Protein AF-A0A820LEU4-F1 (afdb_monomer_lite)

Foldseek 3Di:
DPADPVHNRDDDPVDDDDPQVDPVCVVVVVVVVVVVVVVVVVPDVDDDDPPVCVQQKDWDDDPDPPPDDTDIGGGD

pLDDT: mean 88.62, std 10.65, range [53.66, 98.25]

Sequence (76 aa):
FPPDDCSAEGQNWNIPIYDWNNESKKPQVFNWWIKRLKKALHILDIVRIDHFRGLESYWSIPVDENFLPMKLIDGE

Structure (mmCIF, N/CA/C/O backbone):
data_AF-A0A820LEU4-F1
#
_entry.id   AF-A0A820LEU4-F1
#
loop_
_atom_site.group_PDB
_atom_site.id
_atom_site.type_symbol
_atom_site.label_atom_id
_atom_site.label_alt_id
_atom_site.label_comp_id
_atom_site.label_asym_id
_atom_site.label_entity_id
_atom_site.label_seq_id
_atom_site.pdbx_PDB_ins_code
_atom_site.Cartn_x
_atom_site.Cartn_y
_atom_site.Cartn_z
_atom_site.occupancy
_atom_site.B_iso_or_equiv
_atom_site.auth_seq_id
_atom_site.auth_comp_id
_atom_site.auth_asym_id
_atom_site.auth_atom_id
_atom_site.pdbx_PDB_model_num
ATOM 1 N N . PHE A 1 1 ? 1.257 -1.598 -13.084 1.00 81.88 1 PHE A N 1
ATOM 2 C CA . PHE A 1 1 ? 1.912 -2.921 -13.034 1.00 81.88 1 PHE A CA 1
ATOM 3 C C . PHE A 1 1 ? 2.980 -3.007 -14.110 1.00 81.88 1 PHE A C 1
ATOM 5 O O . PHE A 1 1 ? 2.850 -2.276 -15.093 1.00 81.88 1 PHE A O 1
ATOM 12 N N . PRO A 1 2 ? 4.023 -3.833 -13.923 1.00 90.25 2 PRO A N 1
ATOM 13 C CA . PRO A 1 2 ? 5.047 -4.047 -14.943 1.00 90.25 2 PRO A CA 1
ATOM 14 C C . PRO A 1 2 ? 4.451 -4.642 -16.229 1.00 90.25 2 PRO A C 1
ATOM 16 O O . PRO A 1 2 ? 3.326 -5.146 -16.190 1.00 90.25 2 PRO A O 1
ATOM 19 N N . PRO A 1 3 ? 5.193 -4.596 -17.347 1.00 90.62 3 PRO A N 1
ATOM 20 C CA . PRO A 1 3 ? 4.895 -5.396 -18.527 1.00 90.62 3 PRO A CA 1
ATOM 21 C C . PRO A 1 3 ? 4.704 -6.877 -18.199 1.00 90.62 3 PRO A C 1
ATOM 23 O O . PRO A 1 3 ? 5.454 -7.440 -17.398 1.00 90.62 3 PRO A O 1
ATOM 26 N N . ASP A 1 4 ? 3.717 -7.494 -18.835 1.00 90.69 4 ASP A N 1
ATOM 27 C CA . ASP A 1 4 ? 3.424 -8.922 -18.741 1.00 90.69 4 ASP A CA 1
ATOM 28 C C . ASP A 1 4 ? 2.841 -9.450 -20.065 1.00 90.69 4 ASP A C 1
ATOM 30 O O . ASP A 1 4 ? 2.687 -8.707 -21.038 1.00 90.69 4 ASP A O 1
ATOM 34 N N . ASP A 1 5 ? 2.514 -10.743 -20.111 1.00 92.88 5 ASP A N 1
ATOM 35 C CA . ASP A 1 5 ? 1.956 -11.394 -21.306 1.00 92.88 5 ASP A CA 1
ATOM 36 C C . ASP A 1 5 ? 0.596 -10.805 -21.735 1.00 92.88 5 ASP A C 1
ATOM 38 O O . ASP A 1 5 ? 0.184 -10.954 -22.887 1.00 92.88 5 ASP A O 1
ATOM 42 N N . CYS A 1 6 ? -0.108 -10.132 -20.820 1.00 92.38 6 CYS A N 1
ATOM 43 C CA . CYS A 1 6 ? -1.396 -9.491 -21.072 1.00 92.38 6 CYS A CA 1
ATOM 44 C C . CYS A 1 6 ? -1.244 -8.034 -21.547 1.00 92.38 6 CYS A C 1
ATOM 46 O O . CYS A 1 6 ? -2.137 -7.521 -22.224 1.00 92.38 6 CYS A O 1
ATOM 48 N N . SER A 1 7 ? -0.147 -7.358 -21.191 1.00 90.50 7 SER A N 1
ATOM 49 C CA . SER A 1 7 ? 0.176 -5.987 -21.590 1.00 90.50 7 SER A CA 1
ATOM 50 C C . SER A 1 7 ? 1.684 -5.802 -21.769 1.00 90.50 7 SER A C 1
ATOM 52 O O . SER A 1 7 ? 2.428 -5.635 -20.800 1.00 90.50 7 SER A O 1
ATOM 54 N N . ALA A 1 8 ? 2.124 -5.725 -23.028 1.00 89.75 8 ALA A N 1
ATOM 55 C CA . ALA A 1 8 ? 3.534 -5.548 -23.385 1.00 89.75 8 ALA A CA 1
ATOM 56 C C . ALA A 1 8 ? 4.151 -4.235 -22.861 1.00 89.75 8 ALA A C 1
ATOM 58 O O . ALA A 1 8 ? 5.358 -4.163 -22.646 1.00 89.75 8 ALA A O 1
ATOM 59 N N . GLU A 1 9 ? 3.338 -3.201 -22.635 1.00 87.25 9 GLU A N 1
ATOM 60 C CA . GLU A 1 9 ? 3.782 -1.908 -22.091 1.00 87.25 9 GLU A CA 1
ATOM 61 C C . GLU A 1 9 ? 3.554 -1.796 -20.571 1.00 87.25 9 GLU A C 1
ATOM 63 O O . GLU A 1 9 ? 3.946 -0.816 -19.938 1.00 87.25 9 GLU A O 1
ATOM 68 N N . GLY A 1 10 ? 2.927 -2.801 -19.951 1.00 89.50 10 GLY A N 1
ATOM 69 C CA . GLY A 1 10 ? 2.466 -2.723 -18.568 1.00 89.50 10 GLY A CA 1
ATOM 70 C C . GLY A 1 10 ? 1.307 -1.740 -18.412 1.00 89.50 10 GLY A C 1
ATOM 71 O O . GLY A 1 10 ? 0.510 -1.544 -19.330 1.00 89.50 10 GLY A O 1
ATOM 72 N N . GLN A 1 11 ? 1.159 -1.159 -17.220 1.00 89.56 11 GLN A N 1
ATOM 73 C CA . GLN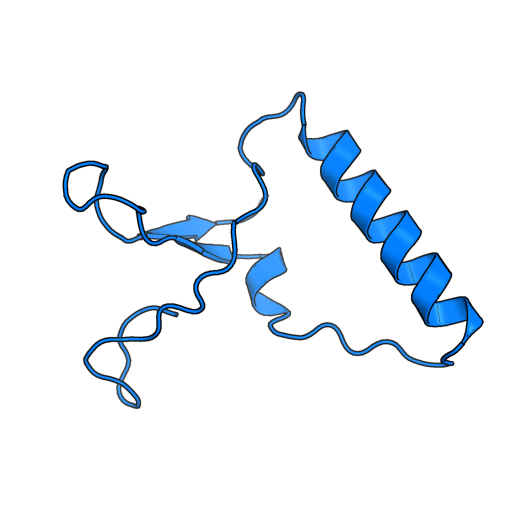 A 1 11 ? 0.130 -0.151 -16.944 1.00 89.56 11 GLN A CA 1
ATOM 74 C C . GLN A 1 11 ? 0.620 0.906 -15.953 1.00 89.56 11 GLN A C 1
ATOM 76 O O . GLN A 1 11 ? 1.084 0.567 -14.857 1.00 89.56 11 GLN A O 1
ATOM 81 N N . ASN A 1 12 ? 0.405 2.178 -16.297 1.00 90.44 12 ASN A N 1
ATOM 82 C CA . ASN A 1 12 ? 0.543 3.313 -15.390 1.00 90.44 12 ASN A CA 1
ATOM 83 C C . ASN A 1 12 ? -0.839 3.758 -14.886 1.00 90.44 12 ASN A C 1
ATOM 85 O O . ASN A 1 12 ? -1.682 4.202 -15.661 1.00 90.44 12 ASN A O 1
ATOM 89 N N . TRP A 1 13 ? -1.069 3.640 -13.578 1.00 90.69 13 TRP A N 1
ATOM 90 C CA . TRP A 1 13 ? -2.340 4.014 -12.950 1.00 90.69 13 TRP A CA 1
ATOM 91 C C . TRP A 1 13 ? -2.407 5.488 -12.529 1.00 90.69 13 TRP A C 1
ATOM 93 O O . TRP A 1 13 ? -3.461 5.938 -12.091 1.00 90.69 13 TRP A O 1
ATOM 103 N N . ASN A 1 14 ? -1.314 6.247 -12.669 1.00 89.44 14 ASN A N 1
ATOM 104 C CA . ASN A 1 14 ? -1.221 7.666 -12.309 1.00 89.44 14 ASN A CA 1
ATOM 105 C C . ASN A 1 14 ? -1.657 7.970 -10.860 1.00 89.44 14 ASN A C 1
ATOM 107 O O . ASN A 1 14 ? -2.227 9.025 -10.579 1.00 89.44 14 ASN A O 1
ATOM 111 N N . ILE A 1 15 ? -1.383 7.047 -9.930 1.00 90.50 15 ILE A N 1
ATOM 112 C CA . ILE A 1 15 ? -1.651 7.222 -8.497 1.00 90.50 15 ILE A CA 1
ATOM 113 C C . ILE A 1 15 ? -0.319 7.466 -7.773 1.00 90.50 15 ILE A C 1
ATOM 115 O O . ILE A 1 15 ? 0.629 6.709 -7.993 1.00 90.50 15 ILE A O 1
ATOM 119 N N . PRO A 1 16 ? -0.221 8.484 -6.895 1.00 91.44 16 PRO A N 1
ATOM 120 C CA . PRO A 1 16 ? 0.959 8.668 -6.059 1.00 91.44 16 PRO A CA 1
ATOM 121 C C . PRO A 1 16 ? 1.134 7.495 -5.088 1.00 91.44 16 PRO A C 1
ATOM 123 O O . PRO A 1 16 ? 0.165 6.977 -4.530 1.00 91.44 16 PRO A O 1
ATOM 126 N N . ILE A 1 17 ? 2.383 7.103 -4.853 1.00 90.62 17 ILE A N 1
ATOM 127 C CA . ILE A 1 17 ? 2.724 5.968 -3.992 1.00 90.62 17 ILE A CA 1
ATOM 128 C C . ILE A 1 17 ? 3.020 6.469 -2.575 1.00 90.62 17 ILE A C 1
ATOM 130 O O . ILE A 1 17 ? 3.566 7.559 -2.390 1.00 90.62 17 ILE A O 1
ATOM 134 N N . TYR A 1 18 ? 2.657 5.682 -1.561 1.00 91.88 18 TYR A N 1
ATOM 135 C CA . TYR A 1 18 ? 3.056 5.975 -0.187 1.00 91.88 18 TYR A CA 1
ATOM 136 C C . TYR A 1 18 ? 4.581 5.937 -0.044 1.00 91.88 18 TYR A C 1
ATOM 138 O O . TYR A 1 18 ? 5.253 5.062 -0.586 1.00 91.88 18 TYR A O 1
ATOM 146 N N . ASP A 1 19 ? 5.117 6.869 0.738 1.00 89.50 19 ASP A N 1
ATOM 147 C CA . ASP A 1 19 ? 6.545 6.946 1.053 1.00 89.50 19 ASP A CA 1
ATOM 148 C C . ASP A 1 19 ? 6.905 5.917 2.139 1.00 89.50 19 ASP A C 1
ATOM 150 O O . ASP A 1 19 ? 7.137 6.263 3.299 1.00 89.50 19 ASP A O 1
ATOM 154 N N . TRP A 1 20 ? 6.860 4.632 1.766 1.00 87.38 20 TRP A N 1
ATOM 155 C CA . TRP A 1 20 ? 7.128 3.515 2.672 1.00 87.38 20 TRP A CA 1
ATOM 156 C C . TRP A 1 20 ? 8.585 3.459 3.120 1.00 87.38 20 TRP A C 1
ATOM 158 O O . TRP A 1 20 ? 8.824 3.019 4.227 1.00 87.38 20 TRP A O 1
ATOM 168 N N . ASN A 1 21 ? 9.546 3.960 2.340 1.00 86.88 21 ASN A N 1
ATOM 169 C CA . ASN A 1 21 ? 10.974 3.920 2.693 1.00 86.88 21 ASN A CA 1
ATOM 170 C C . ASN A 1 21 ? 11.384 4.973 3.735 1.00 86.88 21 ASN A C 1
ATOM 172 O O . ASN A 1 21 ? 12.531 5.009 4.164 1.00 86.88 21 ASN A O 1
ATOM 176 N N . ASN A 1 22 ? 10.478 5.873 4.118 1.00 90.00 22 ASN A N 1
ATOM 177 C CA . ASN A 1 22 ? 10.760 6.922 5.084 1.00 90.00 22 ASN A CA 1
ATOM 178 C C . ASN A 1 22 ? 10.226 6.527 6.466 1.00 90.00 22 ASN A C 1
ATOM 180 O O . ASN A 1 22 ? 9.032 6.702 6.739 1.00 90.00 22 ASN A O 1
ATOM 184 N N . GLU A 1 23 ? 11.096 6.047 7.370 1.00 90.44 23 GLU A N 1
ATOM 185 C CA . GLU A 1 23 ? 10.681 5.607 8.715 1.00 90.44 23 GLU A CA 1
ATOM 186 C C . GLU A 1 23 ? 9.874 6.663 9.473 1.00 90.44 23 GLU A C 1
ATOM 188 O O . GLU A 1 23 ? 8.928 6.326 10.183 1.00 90.44 23 GLU A O 1
ATOM 193 N N . SER A 1 24 ? 10.195 7.948 9.301 1.00 93.44 24 SER A N 1
ATOM 194 C CA . SER A 1 24 ? 9.486 9.030 9.996 1.00 93.44 24 SER A CA 1
ATOM 195 C C . SER A 1 24 ? 8.034 9.203 9.523 1.00 93.44 24 SER A C 1
ATOM 197 O O . SER A 1 24 ? 7.184 9.713 10.263 1.00 93.44 24 SER A O 1
ATOM 199 N N . LYS A 1 25 ? 7.723 8.750 8.301 1.00 91.69 25 LYS A N 1
ATOM 200 C CA . LYS A 1 25 ? 6.387 8.820 7.695 1.00 91.69 25 LYS A CA 1
ATOM 201 C C . LYS A 1 25 ? 5.604 7.514 7.798 1.00 91.69 25 LYS A C 1
ATOM 203 O O . LYS A 1 25 ? 4.373 7.588 7.811 1.00 91.69 25 LYS A O 1
ATOM 208 N N . LYS A 1 26 ? 6.261 6.352 7.946 1.00 92.25 26 LYS A N 1
ATOM 209 C CA . LYS A 1 26 ? 5.599 5.036 8.109 1.00 92.25 26 LYS A CA 1
ATOM 210 C C . LYS A 1 26 ? 4.425 5.084 9.112 1.00 92.25 26 LYS A C 1
ATOM 212 O O . LYS A 1 26 ? 3.313 4.709 8.729 1.00 92.25 26 LYS A O 1
ATOM 217 N N . PRO A 1 27 ? 4.564 5.642 10.339 1.00 95.38 27 PRO A N 1
ATOM 218 C CA . PRO A 1 27 ? 3.451 5.706 11.295 1.00 95.38 27 PRO A CA 1
ATOM 219 C C . PRO A 1 27 ? 2.241 6.503 10.792 1.00 95.38 27 PRO A C 1
ATOM 221 O O . PRO A 1 27 ? 1.097 6.196 11.128 1.00 95.38 27 PRO A O 1
ATOM 224 N N . GLN A 1 28 ? 2.470 7.537 9.981 1.00 95.88 28 GLN A N 1
ATOM 225 C CA . GLN A 1 28 ? 1.411 8.382 9.428 1.00 95.88 28 GLN A CA 1
ATOM 226 C C . GLN A 1 28 ? 0.624 7.629 8.350 1.00 95.88 28 GLN A C 1
ATOM 228 O O . GLN A 1 28 ? -0.606 7.712 8.328 1.00 95.88 28 GLN A O 1
ATOM 233 N N . VAL A 1 29 ? 1.315 6.837 7.521 1.00 94.44 29 VAL A N 1
ATOM 234 C CA . VAL A 1 29 ? 0.697 5.959 6.516 1.00 94.44 29 VAL A CA 1
ATOM 235 C C . VAL A 1 29 ? -0.165 4.888 7.192 1.00 94.44 29 VAL A C 1
ATOM 237 O O . VAL A 1 29 ? -1.339 4.742 6.844 1.00 94.44 29 VAL A O 1
ATOM 240 N N . PHE A 1 30 ? 0.350 4.207 8.224 1.00 94.44 30 PHE A N 1
ATOM 241 C CA . PHE A 1 30 ? -0.438 3.233 8.994 1.00 94.44 30 PHE A CA 1
ATOM 242 C C . PHE A 1 30 ? -1.668 3.870 9.648 1.00 94.44 30 PHE A C 1
ATOM 244 O O . PHE A 1 30 ? -2.782 3.360 9.520 1.00 94.44 30 PHE A O 1
ATOM 251 N N . ASN A 1 31 ? -1.501 5.026 10.297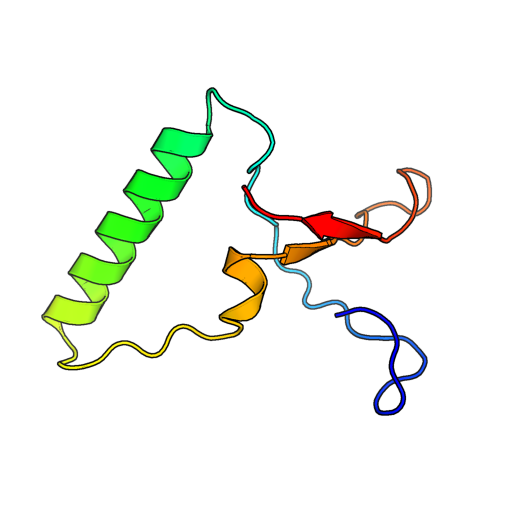 1.00 97.50 31 ASN A N 1
ATOM 252 C CA . ASN A 1 31 ? -2.612 5.749 10.914 1.00 97.50 31 ASN A CA 1
ATOM 253 C C . ASN A 1 31 ? -3.688 6.151 9.898 1.00 97.50 31 ASN A C 1
ATOM 255 O O . ASN A 1 31 ? -4.882 6.108 10.210 1.00 97.50 31 ASN A O 1
ATOM 259 N N . TRP A 1 32 ? -3.285 6.532 8.686 1.00 96.25 32 TRP A N 1
ATOM 260 C CA . TRP A 1 32 ? -4.212 6.822 7.601 1.00 96.25 32 TRP A CA 1
ATOM 261 C C . TRP A 1 32 ? -5.007 5.575 7.189 1.00 96.25 32 TRP A C 1
ATOM 263 O O . TRP A 1 32 ? -6.238 5.636 7.127 1.00 96.25 32 TRP A O 1
ATOM 273 N N . TRP A 1 33 ? -4.342 4.428 7.005 1.00 96.88 33 TRP A N 1
ATOM 274 C CA . TRP A 1 33 ? -5.000 3.162 6.661 1.00 96.88 33 TRP A CA 1
ATOM 275 C C . TRP A 1 33 ? -5.972 2.690 7.744 1.00 96.88 33 TRP A C 1
ATOM 277 O O . TRP A 1 33 ? -7.106 2.326 7.430 1.00 96.88 33 TRP A O 1
ATOM 287 N N . ILE A 1 34 ? -5.588 2.782 9.022 1.00 97.50 34 ILE A N 1
ATOM 288 C CA . ILE A 1 34 ? -6.469 2.448 10.152 1.00 97.50 34 ILE A CA 1
ATOM 289 C C . ILE A 1 34 ? -7.731 3.317 10.121 1.00 97.50 34 ILE A C 1
ATOM 291 O O . ILE A 1 34 ? -8.843 2.803 10.252 1.00 97.50 34 ILE A O 1
ATOM 295 N N . LYS A 1 35 ? -7.586 4.635 9.925 1.00 98.25 35 LYS A N 1
ATOM 296 C CA . LYS A 1 35 ? -8.733 5.554 9.833 1.00 98.25 35 LYS A CA 1
ATOM 297 C C . LYS A 1 35 ? -9.623 5.228 8.632 1.00 98.25 35 LYS A C 1
ATOM 299 O O . LYS A 1 35 ? -10.845 5.212 8.778 1.00 98.25 35 LYS A O 1
ATOM 304 N N . ARG A 1 36 ? -9.027 4.929 7.474 1.00 97.31 36 ARG A N 1
ATOM 305 C CA . ARG A 1 36 ? -9.747 4.548 6.250 1.00 97.31 36 ARG A CA 1
ATOM 306 C C . ARG A 1 36 ? -10.573 3.280 6.452 1.00 97.31 36 ARG A C 1
ATOM 308 O O . ARG A 1 36 ? -11.762 3.287 6.145 1.00 97.31 36 ARG A O 1
ATOM 315 N N . LEU A 1 37 ? -9.972 2.226 7.005 1.00 97.81 37 LEU A N 1
ATOM 316 C CA . LEU A 1 37 ? -10.657 0.958 7.262 1.00 97.81 37 LEU A CA 1
ATOM 317 C C . LEU A 1 37 ? -11.771 1.121 8.299 1.00 97.81 37 LEU A C 1
ATOM 319 O O . LEU A 1 37 ? -12.884 0.666 8.059 1.00 97.81 37 LEU A O 1
ATOM 323 N N . LYS A 1 38 ? -11.522 1.852 9.395 1.00 97.94 38 LYS A N 1
ATOM 324 C CA . LYS A 1 38 ? -12.563 2.174 10.388 1.00 97.94 38 LYS A CA 1
ATOM 325 C C . LYS A 1 38 ? -13.749 2.902 9.762 1.00 97.94 38 LYS A C 1
ATOM 327 O O . LYS A 1 38 ? -14.890 2.597 10.085 1.00 97.94 38 LYS A O 1
ATOM 332 N N . LYS A 1 39 ? -13.491 3.862 8.867 1.00 98.06 39 LYS A N 1
ATOM 333 C CA . LYS A 1 39 ? -14.560 4.599 8.184 1.00 98.06 39 LYS A CA 1
ATOM 334 C C . LYS A 1 39 ? -15.348 3.705 7.227 1.00 98.06 39 LYS A C 1
ATOM 336 O O . LYS A 1 39 ? -16.567 3.822 7.192 1.00 98.06 39 LYS A O 1
ATOM 341 N N . ALA A 1 40 ? -14.675 2.826 6.485 1.00 97.88 40 ALA A N 1
ATOM 342 C CA . ALA A 1 40 ? -15.328 1.884 5.578 1.00 97.88 40 ALA A CA 1
ATOM 343 C C . ALA A 1 40 ? -16.203 0.874 6.340 1.00 97.88 40 ALA A C 1
ATOM 345 O O . ALA A 1 40 ? -17.369 0.699 5.999 1.00 97.88 40 ALA A O 1
ATOM 346 N N . LEU A 1 41 ? -15.680 0.307 7.431 1.00 97.88 41 LEU A N 1
ATOM 347 C CA . LEU A 1 41 ? -16.391 -0.643 8.297 1.00 97.88 41 LEU A CA 1
ATOM 348 C C . LEU A 1 41 ? -17.554 -0.024 9.085 1.00 97.88 41 LEU A C 1
ATOM 350 O O . LEU A 1 41 ? -18.343 -0.734 9.692 1.00 97.88 41 LEU A O 1
ATOM 354 N N . HIS A 1 42 ? -17.677 1.304 9.091 1.00 97.62 42 HIS A N 1
ATOM 355 C CA . HIS A 1 42 ? -18.849 1.966 9.659 1.00 97.62 42 HIS A CA 1
ATOM 356 C C . HIS A 1 42 ? -20.076 1.899 8.734 1.00 97.62 42 HIS A C 1
ATOM 358 O O . HIS A 1 42 ? -21.186 2.175 9.173 1.00 97.62 42 HIS A O 1
ATOM 364 N N . ILE A 1 43 ? -19.868 1.599 7.448 1.00 97.50 43 ILE A N 1
ATOM 365 C CA . ILE A 1 43 ? -20.906 1.621 6.405 1.00 97.50 43 ILE A CA 1
ATOM 366 C C . ILE A 1 43 ? -21.074 0.230 5.770 1.00 97.50 43 ILE A C 1
ATOM 368 O O . ILE A 1 43 ? -22.138 -0.079 5.246 1.00 97.50 43 ILE A O 1
ATOM 372 N N . LEU A 1 44 ? -20.026 -0.596 5.799 1.00 97.56 44 LEU A N 1
ATOM 373 C CA . LEU A 1 44 ? -19.951 -1.895 5.137 1.00 97.56 44 LEU A CA 1
ATOM 374 C C . LEU A 1 44 ? -19.538 -2.973 6.140 1.00 97.56 44 LEU A C 1
ATOM 376 O O . LEU A 1 44 ? -18.661 -2.736 6.966 1.00 97.56 44 LEU A O 1
ATOM 380 N N . ASP A 1 45 ? -20.078 -4.181 5.998 1.00 97.44 45 ASP A N 1
ATOM 381 C CA . ASP A 1 45 ? -19.692 -5.322 6.840 1.00 97.44 45 ASP A CA 1
ATOM 382 C C . ASP A 1 45 ? -18.330 -5.910 6.447 1.00 97.44 45 ASP A C 1
ATOM 384 O O . ASP A 1 45 ? -17.599 -6.454 7.273 1.00 97.44 45 ASP A O 1
ATOM 388 N N . ILE A 1 46 ? -17.981 -5.808 5.161 1.00 97.56 46 ILE A N 1
ATOM 389 C CA . ILE A 1 46 ? -16.770 -6.392 4.583 1.00 97.56 46 ILE A CA 1
ATOM 390 C C . ILE A 1 46 ? -16.097 -5.357 3.684 1.00 97.56 46 ILE A C 1
ATOM 392 O O . ILE A 1 46 ? -16.736 -4.720 2.846 1.00 97.56 46 ILE A O 1
ATOM 396 N N . VAL A 1 47 ? -14.777 -5.222 3.827 1.00 97.44 47 VAL A N 1
ATOM 397 C CA . VAL A 1 47 ? -13.954 -4.336 2.997 1.00 97.44 47 VAL A CA 1
ATOM 398 C C . VAL A 1 47 ? -13.038 -5.176 2.112 1.00 97.44 47 VAL A C 1
ATOM 400 O O . VAL A 1 47 ? -12.128 -5.842 2.603 1.00 97.44 47 VAL A O 1
ATOM 403 N N . ARG A 1 48 ? -13.245 -5.113 0.792 1.00 97.31 48 ARG A N 1
ATOM 404 C CA . ARG A 1 48 ? -12.300 -5.654 -0.194 1.00 97.31 48 ARG A CA 1
ATOM 405 C C . ARG A 1 48 ? -11.173 -4.646 -0.409 1.00 97.31 48 ARG A C 1
ATOM 407 O O . ARG A 1 48 ? -11.420 -3.540 -0.885 1.00 97.31 48 ARG A O 1
ATOM 414 N N . ILE A 1 49 ? -9.942 -5.040 -0.097 1.00 96.56 49 ILE A N 1
ATOM 415 C CA . ILE A 1 49 ? -8.748 -4.264 -0.448 1.00 96.56 49 ILE A CA 1
ATOM 416 C C . ILE A 1 49 ? -8.380 -4.603 -1.890 1.00 96.56 49 ILE A C 1
ATOM 418 O O . ILE A 1 49 ? -8.030 -5.742 -2.202 1.00 96.56 49 ILE A O 1
ATOM 422 N N . ASP A 1 50 ? -8.510 -3.618 -2.773 1.00 95.94 50 ASP A N 1
ATOM 423 C CA . ASP A 1 50 ? -8.086 -3.767 -4.159 1.00 95.94 50 ASP A CA 1
ATOM 424 C C . ASP A 1 50 ? -6.558 -3.755 -4.274 1.00 95.94 50 ASP A C 1
ATOM 426 O O . ASP A 1 50 ? -5.878 -3.130 -3.460 1.00 95.94 50 ASP A O 1
ATOM 430 N N . HIS A 1 51 ? -6.031 -4.481 -5.262 1.00 94.06 51 HIS A N 1
ATOM 431 C CA . HIS A 1 51 ? -4.595 -4.655 -5.474 1.00 94.06 51 HIS A CA 1
ATOM 432 C C . HIS A 1 51 ? -3.827 -5.043 -4.188 1.00 94.06 51 HIS A C 1
ATOM 434 O O . HIS A 1 51 ? -2.799 -4.466 -3.849 1.00 94.06 51 HIS A O 1
ATOM 440 N N . PHE A 1 52 ? -4.316 -6.063 -3.472 1.00 94.06 52 PHE A N 1
ATOM 441 C CA . PHE A 1 52 ? -3.763 -6.507 -2.182 1.00 94.06 52 PHE A CA 1
ATOM 442 C C . PHE A 1 52 ? -2.255 -6.820 -2.212 1.00 94.06 52 PHE A C 1
ATOM 444 O O . PHE A 1 52 ? -1.554 -6.535 -1.2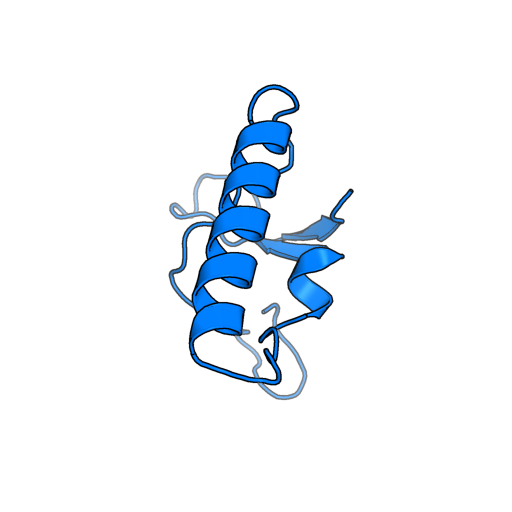46 1.00 94.06 52 PHE A O 1
ATOM 451 N N . ARG A 1 53 ? -1.735 -7.336 -3.337 1.00 90.88 53 ARG A N 1
ATOM 452 C CA . ARG A 1 53 ? -0.292 -7.562 -3.548 1.00 90.88 53 ARG A CA 1
ATOM 453 C C . ARG A 1 53 ? 0.539 -6.286 -3.360 1.00 90.88 53 ARG A C 1
ATOM 455 O O . ARG A 1 53 ? 1.648 -6.387 -2.862 1.00 90.88 53 ARG A O 1
ATOM 462 N N . GLY A 1 54 ? -0.041 -5.119 -3.650 1.00 90.44 54 GLY A N 1
ATOM 463 C CA . GLY A 1 54 ? 0.539 -3.792 -3.431 1.00 90.44 54 GLY A CA 1
ATOM 464 C C . GLY A 1 54 ? 0.919 -3.476 -1.981 1.00 90.44 54 GLY A C 1
ATOM 465 O O . GLY A 1 54 ? 1.643 -2.513 -1.747 1.00 90.44 54 GLY A O 1
ATOM 466 N N . LEU A 1 55 ? 0.427 -4.256 -1.008 1.00 90.31 55 LEU A N 1
ATOM 467 C CA . LEU A 1 55 ? 0.851 -4.160 0.392 1.00 90.31 55 LEU A CA 1
ATOM 468 C C . LEU A 1 55 ? 2.193 -4.856 0.652 1.00 90.31 55 LEU A C 1
ATOM 470 O O . LEU A 1 55 ? 2.883 -4.470 1.584 1.00 90.31 55 LEU A O 1
ATOM 474 N N . GLU A 1 56 ? 2.541 -5.868 -0.144 1.00 90.88 56 GLU A N 1
ATOM 475 C CA . GLU A 1 56 ? 3.802 -6.610 -0.025 1.00 90.88 56 GLU A CA 1
ATOM 476 C C . GLU A 1 56 ? 4.842 -6.153 -1.041 1.00 90.88 56 GLU A C 1
ATOM 478 O O . GLU A 1 56 ? 6.020 -6.184 -0.735 1.00 90.88 56 GLU A O 1
ATOM 483 N N . SER A 1 57 ? 4.444 -5.725 -2.236 1.00 91.19 57 SER A N 1
ATOM 484 C CA . SER A 1 57 ? 5.355 -5.146 -3.223 1.00 91.19 57 SER A CA 1
ATOM 485 C C . SER A 1 57 ? 4.582 -4.313 -4.235 1.00 91.19 57 SER A C 1
ATOM 487 O O . SER A 1 57 ? 3.437 -4.617 -4.577 1.00 91.19 57 SER A O 1
ATOM 489 N N . TYR A 1 58 ? 5.193 -3.240 -4.733 1.00 91.88 58 TYR A N 1
ATOM 490 C CA . TYR A 1 58 ? 4.540 -2.313 -5.653 1.00 91.88 58 TYR A CA 1
ATOM 491 C C . TYR A 1 58 ? 5.436 -1.928 -6.828 1.00 91.88 58 TYR A C 1
ATOM 493 O O . TYR A 1 58 ? 6.658 -1.842 -6.723 1.00 91.88 58 TYR A O 1
ATOM 501 N N . TRP A 1 59 ? 4.809 -1.681 -7.978 1.00 91.44 59 TRP A N 1
ATOM 502 C CA . TRP A 1 59 ? 5.499 -1.211 -9.177 1.00 91.44 59 TRP A CA 1
ATOM 503 C C . TRP A 1 59 ? 5.571 0.312 -9.174 1.00 91.44 59 TRP A C 1
ATOM 505 O O . TRP A 1 59 ? 4.534 0.977 -9.185 1.00 91.44 59 TRP A O 1
ATOM 515 N N . SER A 1 60 ? 6.786 0.855 -9.167 1.00 89.38 60 SER A N 1
ATOM 516 C CA . SER A 1 60 ? 7.019 2.297 -9.197 1.00 89.38 60 SER A CA 1
ATOM 517 C C . SER A 1 60 ? 7.438 2.752 -10.590 1.00 89.38 60 SER A C 1
ATOM 519 O O . SER A 1 60 ? 8.335 2.163 -11.197 1.00 89.38 60 SER A O 1
ATOM 521 N N . ILE A 1 61 ? 6.790 3.812 -11.074 1.00 88.56 61 ILE A N 1
ATOM 522 C CA . ILE A 1 61 ? 7.113 4.494 -12.327 1.00 88.56 61 ILE A CA 1
ATOM 523 C C . ILE A 1 61 ? 7.486 5.934 -11.962 1.00 88.56 61 ILE A C 1
ATOM 525 O O . ILE A 1 61 ? 6.697 6.600 -11.283 1.00 88.56 61 ILE A O 1
ATOM 529 N N . PRO A 1 62 ? 8.671 6.421 -12.359 1.00 84.94 62 PRO A N 1
ATOM 530 C CA . PRO A 1 62 ? 9.046 7.799 -12.097 1.00 84.94 62 PRO A CA 1
ATOM 531 C C . PRO A 1 62 ? 8.190 8.766 -12.915 1.00 84.94 62 PRO A C 1
ATOM 533 O O . PRO A 1 62 ? 7.764 8.465 -14.026 1.00 84.94 62 PRO A O 1
ATOM 536 N N . VAL A 1 63 ? 7.941 9.947 -12.350 1.00 81.81 63 VAL A N 1
ATOM 537 C CA . VAL A 1 63 ? 7.164 11.008 -13.015 1.00 81.81 63 VAL A CA 1
ATOM 538 C C . VAL A 1 63 ? 7.941 11.627 -14.184 1.00 81.81 63 VAL A C 1
ATOM 540 O O . VAL A 1 63 ? 7.337 12.142 -15.118 1.00 81.81 63 VAL A O 1
ATOM 543 N N . ASP A 1 64 ? 9.270 11.562 -14.131 1.00 76.12 64 ASP A N 1
ATOM 544 C CA . ASP A 1 64 ? 10.186 12.076 -15.145 1.00 76.12 64 ASP A CA 1
ATOM 545 C C . ASP A 1 64 ? 11.147 10.950 -15.554 1.00 76.12 64 ASP A C 1
ATOM 547 O O . ASP A 1 64 ? 11.712 10.269 -14.695 1.00 76.12 64 ASP A O 1
ATOM 551 N N . GLU A 1 65 ? 11.329 10.763 -16.863 1.00 62.12 65 GLU A N 1
ATOM 552 C CA . GLU A 1 65 ? 12.207 9.752 -17.468 1.00 62.12 65 GLU A CA 1
ATOM 553 C C . GLU A 1 65 ? 13.667 9.867 -16.989 1.00 62.12 65 GLU A C 1
ATOM 555 O O . GLU A 1 65 ? 14.412 8.888 -17.015 1.00 62.12 65 GLU A O 1
ATOM 560 N N . ASN A 1 66 ? 14.069 11.040 -16.484 1.00 58.38 66 ASN A N 1
ATOM 561 C CA . ASN A 1 66 ? 15.401 11.276 -15.924 1.00 58.38 66 ASN A CA 1
ATOM 562 C C . ASN A 1 66 ? 15.607 10.692 -14.511 1.00 58.38 66 ASN A C 1
ATOM 564 O O . ASN A 1 66 ? 16.742 10.623 -14.033 1.00 58.38 66 ASN A O 1
ATOM 568 N N . PHE A 1 67 ? 14.541 10.282 -13.815 1.00 53.66 67 PHE A N 1
ATOM 569 C CA . PHE A 1 67 ? 14.596 9.857 -12.415 1.00 53.66 67 PHE A CA 1
ATOM 570 C C . PHE A 1 67 ? 14.463 8.337 -12.255 1.00 53.66 67 PHE A C 1
ATOM 572 O O . PHE A 1 67 ? 13.412 7.855 -11.874 1.00 53.66 67 PHE A O 1
ATOM 579 N N . LEU A 1 68 ? 15.574 7.603 -12.409 1.00 56.22 68 LEU A N 1
ATOM 580 C CA . LEU A 1 68 ? 15.733 6.168 -12.076 1.00 56.22 68 LEU A CA 1
ATOM 581 C C . LEU A 1 68 ? 14.790 5.184 -12.822 1.00 56.22 68 LEU A C 1
ATOM 583 O O . LEU A 1 68 ? 13.698 5.535 -13.243 1.00 56.22 68 LEU A O 1
ATOM 587 N N . PRO A 1 69 ? 15.180 3.909 -13.010 1.00 60.62 69 PRO A N 1
ATOM 588 C CA . PRO A 1 69 ? 14.370 2.969 -13.786 1.00 60.62 69 PRO A CA 1
ATOM 589 C C . PRO A 1 69 ? 13.088 2.548 -13.054 1.00 60.62 69 PRO A C 1
ATOM 591 O O . PRO A 1 69 ? 13.070 2.423 -11.824 1.00 60.62 69 PRO A O 1
ATOM 594 N N . MET A 1 70 ? 12.038 2.255 -13.832 1.00 77.25 70 MET A N 1
ATOM 595 C CA . MET A 1 70 ? 10.840 1.573 -13.335 1.00 77.25 70 MET A CA 1
ATOM 596 C C . MET A 1 70 ? 11.242 0.268 -12.645 1.00 77.25 70 MET A C 1
ATOM 598 O O . MET A 1 70 ? 12.016 -0.516 -13.201 1.00 77.25 70 MET A O 1
ATOM 602 N N . LYS A 1 71 ? 10.742 0.034 -11.431 1.00 82.00 71 LYS A N 1
ATOM 603 C CA . LYS A 1 71 ? 11.153 -1.128 -10.639 1.00 82.00 71 LYS A CA 1
ATOM 604 C C . LYS A 1 71 ? 10.054 -1.629 -9.718 1.00 82.00 71 LYS A C 1
ATOM 606 O O . LYS A 1 71 ? 9.213 -0.859 -9.246 1.00 82.00 71 LYS A O 1
ATOM 611 N N . LEU A 1 72 ? 10.116 -2.928 -9.438 1.00 81.69 72 LEU A N 1
ATOM 612 C CA . LEU A 1 72 ? 9.383 -3.534 -8.340 1.00 81.69 72 LEU A CA 1
ATOM 613 C C . LEU A 1 72 ? 10.086 -3.129 -7.046 1.00 81.69 72 LEU A C 1
ATOM 615 O O . LEU A 1 72 ? 11.312 -3.212 -6.949 1.00 81.69 72 LEU A O 1
ATOM 619 N N . ILE A 1 73 ? 9.313 -2.628 -6.093 1.00 81.75 73 ILE A N 1
ATOM 620 C CA . ILE A 1 73 ? 9.792 -2.282 -4.763 1.00 81.75 73 ILE A CA 1
ATOM 621 C C . ILE A 1 73 ? 9.114 -3.229 -3.789 1.00 81.75 73 ILE A C 1
ATOM 623 O O . ILE A 1 73 ? 7.884 -3.252 -3.717 1.00 81.75 73 ILE A O 1
ATOM 627 N N . ASP A 1 74 ? 9.924 -3.995 -3.067 1.00 80.44 74 ASP A N 1
ATOM 628 C CA . ASP A 1 74 ? 9.447 -4.818 -1.965 1.00 80.44 74 ASP A CA 1
ATOM 629 C C . ASP A 1 74 ? 8.949 -3.895 -0.844 1.00 80.44 74 ASP A C 1
ATOM 631 O O . ASP A 1 74 ? 9.581 -2.894 -0.498 1.00 80.44 74 ASP A O 1
ATOM 635 N N . GLY A 1 75 ? 7.762 -4.192 -0.337 1.00 65.69 75 GLY A N 1
ATOM 636 C CA . GLY A 1 75 ? 7.199 -3.602 0.866 1.00 65.69 75 GLY A CA 1
ATOM 637 C C . GLY A 1 75 ? 7.846 -4.212 2.106 1.00 65.69 75 GLY A C 1
ATOM 638 O O . GLY A 1 75 ? 8.289 -5.359 2.088 1.00 65.69 75 GLY A O 1
ATOM 639 N N . GLU A 1 76 ? 7.914 -3.422 3.174 1.00 59.31 76 GLU A N 1
ATOM 640 C CA . GLU A 1 76 ? 8.362 -3.872 4.498 1.00 59.31 76 GLU A CA 1
ATOM 641 C C . GLU A 1 76 ? 7.220 -4.425 5.355 1.00 59.31 76 GLU A C 1
ATOM 643 O O . GLU A 1 76 ? 6.113 -3.831 5.327 1.00 59.31 76 GLU A O 1
#

Secondary structure (DSSP, 8-state):
---BTTBTT------PPP-TT-TTTHHHHHHHHHHHHHHHTTT-S----TTGGGGTEEEE--SSTTS---EEEE--

InterPro domains:
  IPR003385 Glycoside hydrolase, family 77 [PF02446] (2-65)
  IPR003385 Glycoside hydrolase, family 77 [PTHR32438] (2-65)
  IPR017853 Glycoside hydrolase superfamily [SSF51445] (2-65)

Organism: NCBI:txid392033

Radius of gyration: 14.95 Å; chains: 1; bounding box: 37×24×35 Å

=== Feature glossary ===
The record interleaves many kinds of information about one protein. Here is each kind framed as the question it answers.

Q: What are the backbone torsion angles?
A: φ (phi) and ψ (psi) are the two rotatable backbone dihedrals per residue: φ is the C(i-1)–N–Cα–C torsion, ψ is the N–Cα–C–N(i+1) torsion, both in degrees on (−180°, 180°]. α-helical residues cluster near (−60°, −45°); β-strand residues near (−120°, +130°). A Ramachandran plot is simply a scatter of (φ, ψ) for every residue.

Q: What is the amino-acid chain?
A: This is the polypeptide sequence — one letter per residue, N-terminus first. Length ranges from a few dozen residues for small domains to over a thousand for large multi-domain proteins.

Q: How mobile is each atom in the crystal?
A: For experimental (PDB) structures, the B-factor (temperature factor) quantifies the positional spread of each atom in the crystal — a combination of thermal vibration and static disorder — in units of Å². High B-factors mark flexible loops or poorly resolved regions; low B-factors mark the rigid, well-ordered core.

Q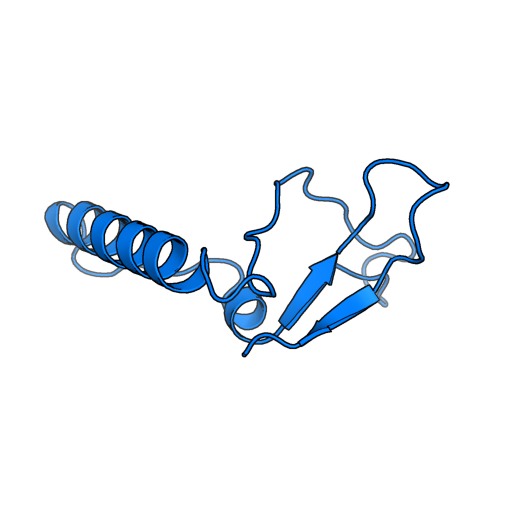: Are the domains correctly placed relative to each other?
A: Predicted Aligned Error (PAE) is an AlphaFold confidence matrix: entry (i, j) is the expected error in the position of residue j, in ångströms, when the prediction is superimposed on the true structure at residue i. Low PAE within a block of residues means that block is internally rigid and well-predicted; high PAE between two blocks means their relative placement is uncerta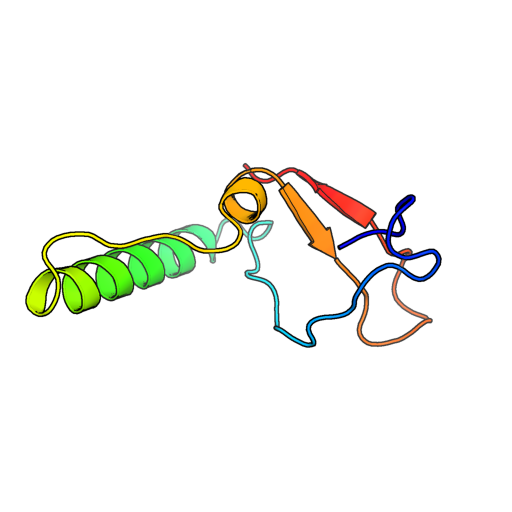in even if each block individually is confident.

Q: How confident is the AlphaFold model at each residue?
A: pLDDT is the predicted lDDT-Cα score: AlphaFold's confidence that the local environment of each residue (all inter-atomic distances within 15 Å) is correctly placed. It is a per-residue number between 0 and 100, with higher meaning more reliable.

Q: What family and function is it annotated with?
A: Functional annotations link the protein to curated databases. InterPro entries identify conserved domains and families by matching the sequence against member-database signatures (Pfam, PROSITE, CDD, …). Gene Ontology (GO) terms describe molecular function, biological process, and cellular component in a controlled vocabulary. CATH places the structure in a hierarchical fold classification (Class/Architecture/Topology/Homologous-superfamily). The organism is the source species.

Q: How big and how compact is the whole molecule?
A: Three whole-structure scalars: the radius of gyration (RMS distance of Cα from centroid, in Å), the count of Cα–Cα contacts (pairs closer than 8 Å and separated by more than four residues in sequence — i.e. tertiary, not local, contacts), and the bounding-box dimensions. Together they distinguish compact globular folds from extended fibres or disordered chains.

Q: What known str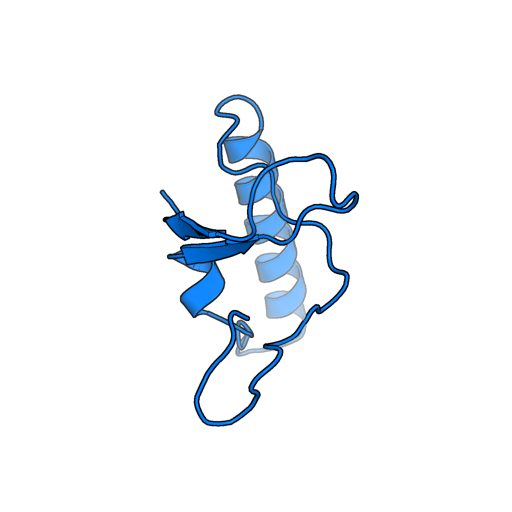uctures does this most resemble?
A: The Foldseek neighbor list gives the closest experimentally determined structures in the PDB, ranked by structural alignment. TM-score near 1 means near-identical fold; near 0.3 means only rough topology match. This is how one finds what a novel AlphaFold prediction most resembles in the solved-structure universe.

Q: Which residues are buried vs exposed?
A: SASA measures how much of the protein is reachable by solvent. It is computed by rolling a water-sized probe over the atomic surface and summing the exposed area (Å²). Per-residue SASA distinguishes core (buried, low SASA) from surface (exposed, high SASA) residues; total SASA is a whole-molecule size measure.

Q: Which residues are in helices, strands, or loops?
A: Eight-state secondary structure (DSSP): H is the canonical α-helix, G the tighter 3₁₀-helix, I the wider π-helix; E/B are β-structure, T and S are turns and bends, and '-' is everything else. DSSP derives these from the pattern of main-chain N–H···O=C hydrogen bonds, not from the sequence.

Q: Where is each backbone atom in 3D?
A: Structure coordinates are given as an mmCIF _atom_site loop: one row per atom with element, residue name, chain id, sequence number, and x/y/z position in Å. Only the four main-chain atoms per residue are included here; side chains are omitted to keep the record compact.

Q: What if only a Cα trace is available?
A: Three-state secondary structure (P-SEA) collapses the eight DSSP classes into helix (a), strand (b), and coil (c). P-SEA assigns these from Cα geometry alone — distances and angles — without requiring backbone oxygens, so it works on any Cα trace.

Q: What do the rendered images show?
A: The six renders are orthographic views along the three Cartesian axes in both directions. Representation (cartoon, sticks, or surface) and color scheme (sequence-rainbow or by-chain) vary across proteins so the training set covers all the common visualization conventions.

Q: What does the local fold look like, residue by residue?
A: Foldseek's 3Di representation compresses backbone geometry into a per-residue letter drawn from a learned twenty-state alphabet. It captures the tertiary interaction pattern around each residue — which residues are packed against it in space, regardless of where they are in sequence.

Q: What do the diagnostic plots show?
A: The contact map is a binary N×N matrix image: pixel (i, j) is dark where Cα_i and Cα_j are within 8 Å and |i−j|>4. Because the |i−j|>4 filter removes local helical contacts, off-diagonal stripes parallel to the main diagonal indicate parallel β-sheets; stripes perpendicular to it indicate antiparallel β-sheets. The Ramachandran plot scatters every residue's (φ, ψ) pair against the sterically allowed regions. The PAE heatmap renders the predicted-aligned-error matrix.